Protein AF-A0A2N8TP96-F1 (afdb_monomer)

Radius of gyration: 16.45 Å; Cα contacts (8 Å, |Δi|>4): 51; chains: 1; bounding box: 44×43×34 Å

Secondary structure (DSSP, 8-state):
----------TTSS--TTTTTT------TTGGGGT--HHHHHHHHHHHTTTS-HHHHHIIIIIHHHHHHT---PPPPPPPP-PPP-

Sequence (86 aa):
MVDTHHHVWDLSVRGRDWIDGRLMFGSDWPVCRLTTTYAEVTAALRELTAGLGPAERHDVFTGTAVRTYDLSVTPRPAPPQETPCA

Mean predicted aligned error: 9.74 Å

Solvent-accessible surface area (backbone atoms only — not comparable to full-atom values): 5768 Å² total; per-residue (Å²): 128,81,69,97,66,90,73,88,66,72,72,86,78,60,93,54,84,87,51,64,73,70,47,58,75,73,77,42,75,74,66,39,62,80,82,44,54,73,66,56,54,52,49,53,51,50,60,72,45,60,88,50,54,74,67,58,43,43,18,29,75,42,50,22,52,30,68,74,68,71,52,87,81,76,78,79,76,78,78,84,79,82,74,81,84,130

Foldseek 3Di:
DDDPDPPVDQPPPDDCPPCQLVAADDQNPPVVVVPDDSVVSVVVVCVSCVPPDPVSVCSHYPVSCCVVVVDDDDDDDDDDDPDDDD

Structure (mmCIF, N/CA/C/O backbone):
data_AF-A0A2N8TP96-F1
#
_entry.id   AF-A0A2N8TP96-F1
#
loop_
_atom_site.group_PDB
_atom_site.id
_atom_site.type_symbol
_atom_site.label_atom_id
_atom_site.label_alt_id
_atom_site.label_comp_id
_atom_site.label_asym_id
_atom_site.label_entity_id
_atom_site.label_seq_id
_atom_site.pdbx_PDB_ins_code
_atom_site.Cartn_x
_atom_site.Cartn_y
_atom_site.Cartn_z
_atom_site.occupancy
_atom_site.B_iso_or_equiv
_atom_site.auth_seq_id
_atom_site.auth_comp_id
_atom_site.auth_asym_id
_atom_site.auth_atom_id
_atom_site.pdbx_PDB_model_num
ATOM 1 N N . MET A 1 1 ? 4.752 -12.187 -0.136 1.00 37.69 1 MET A N 1
ATOM 2 C CA . MET A 1 1 ? 3.858 -13.054 -0.921 1.00 37.69 1 MET A CA 1
ATOM 3 C C . MET A 1 1 ? 3.369 -12.209 -2.078 1.00 37.69 1 MET A C 1
ATOM 5 O O . MET A 1 1 ? 2.881 -11.115 -1.829 1.00 37.69 1 MET A O 1
ATOM 9 N N . VAL A 1 2 ? 3.683 -12.641 -3.297 1.00 34.31 2 VAL A N 1
ATOM 10 C CA . VAL A 1 2 ? 3.255 -12.014 -4.553 1.00 34.31 2 VAL A CA 1
ATOM 11 C C . VAL A 1 2 ? 1.741 -12.072 -4.604 1.00 34.31 2 VAL A C 1
ATOM 13 O O . VAL A 1 2 ? 1.184 -13.139 -4.351 1.00 34.31 2 VAL A O 1
ATOM 16 N N . ASP A 1 3 ? 1.102 -10.960 -4.943 1.00 42.69 3 ASP A N 1
ATOM 17 C CA . ASP A 1 3 ? -0.203 -11.062 -5.568 1.00 42.69 3 ASP A CA 1
ATOM 18 C C . ASP A 1 3 ? -0.373 -10.002 -6.651 1.00 42.69 3 ASP A C 1
ATOM 20 O O . ASP A 1 3 ? -0.644 -8.828 -6.402 1.00 42.69 3 ASP A O 1
ATOM 24 N N . THR A 1 4 ? -0.197 -10.461 -7.886 1.00 40.09 4 THR A N 1
ATOM 25 C CA . THR A 1 4 ? -0.721 -9.820 -9.082 1.00 40.09 4 THR A CA 1
ATOM 26 C C . THR A 1 4 ? -2.233 -10.084 -9.140 1.00 40.09 4 THR A C 1
ATOM 28 O O . THR A 1 4 ? -2.699 -10.851 -9.975 1.00 40.09 4 THR A O 1
ATOM 31 N N . HIS A 1 5 ? -3.025 -9.445 -8.279 1.00 45.97 5 HIS A N 1
ATOM 32 C CA . HIS A 1 5 ? -4.459 -9.275 -8.532 1.00 45.97 5 HIS A CA 1
ATOM 33 C C . HIS A 1 5 ? -4.832 -7.805 -8.368 1.00 45.97 5 HIS A C 1
ATOM 35 O O . HIS A 1 5 ? -5.142 -7.316 -7.283 1.00 45.97 5 HIS A O 1
ATOM 41 N N . HIS A 1 6 ? -4.850 -7.087 -9.495 1.00 39.69 6 HIS A N 1
ATOM 42 C CA . HIS A 1 6 ? -5.617 -5.852 -9.609 1.00 39.69 6 HIS A CA 1
ATOM 43 C C . HIS A 1 6 ? -7.104 -6.203 -9.504 1.00 39.69 6 HIS A C 1
ATOM 45 O O . HIS A 1 6 ? -7.796 -6.363 -10.507 1.00 39.69 6 HIS A O 1
ATOM 51 N N . HIS A 1 7 ? -7.625 -6.289 -8.286 1.00 44.88 7 HIS A N 1
ATOM 52 C CA . HIS A 1 7 ? -9.016 -5.937 -8.091 1.00 44.88 7 HIS A CA 1
ATOM 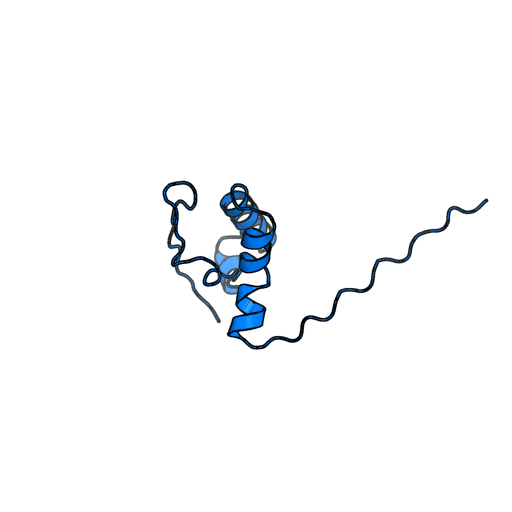53 C C . HIS A 1 7 ? -9.071 -4.418 -7.944 1.00 44.88 7 HIS A C 1
ATOM 55 O O . HIS A 1 7 ? -8.847 -3.882 -6.860 1.00 44.88 7 HIS A O 1
ATOM 61 N N . VAL A 1 8 ? -9.336 -3.721 -9.053 1.00 45.47 8 VAL A N 1
ATOM 62 C CA . VAL A 1 8 ? -9.724 -2.304 -9.034 1.00 45.47 8 VAL A CA 1
ATOM 63 C C . VAL A 1 8 ? -11.100 -2.236 -8.376 1.00 45.47 8 VAL A C 1
ATOM 65 O O . VAL A 1 8 ? -12.141 -2.214 -9.027 1.00 45.47 8 VAL A O 1
ATOM 68 N N . TRP A 1 9 ? -11.112 -2.305 -7.050 1.00 55.12 9 TRP A N 1
ATOM 69 C CA . TRP A 1 9 ? -12.269 -1.949 -6.258 1.00 55.12 9 TRP A CA 1
ATOM 70 C C . TRP A 1 9 ? -12.221 -0.443 -6.078 1.00 55.12 9 TRP A C 1
ATOM 72 O O . TRP A 1 9 ? -11.308 0.080 -5.444 1.00 55.12 9 TRP A O 1
ATOM 82 N N . ASP A 1 10 ? -13.215 0.258 -6.611 1.00 55.56 10 ASP A N 1
ATOM 83 C CA . ASP A 1 10 ? -13.432 1.651 -6.249 1.00 55.56 10 ASP A CA 1
ATOM 84 C C . ASP A 1 10 ? -13.828 1.703 -4.767 1.00 55.56 10 ASP A C 1
ATOM 86 O O . ASP A 1 10 ? -14.975 1.409 -4.402 1.00 55.56 10 ASP A O 1
ATOM 90 N N . LEU A 1 11 ? -12.857 1.999 -3.900 1.00 59.50 11 LEU A N 1
ATOM 91 C CA . LEU A 1 11 ? -13.023 2.064 -2.447 1.00 59.50 11 LEU A CA 1
ATOM 92 C C . LEU A 1 11 ? -13.956 3.206 -2.015 1.00 59.50 11 LEU A C 1
ATOM 94 O O . LEU A 1 11 ? -14.459 3.170 -0.897 1.00 59.50 11 LEU A O 1
ATOM 98 N N . SER A 1 12 ? -14.266 4.158 -2.901 1.00 56.31 12 SER A N 1
ATOM 99 C CA . SER A 1 12 ? -15.168 5.276 -2.607 1.00 56.31 12 SER A CA 1
ATOM 100 C C . SER A 1 12 ? -16.658 4.929 -2.755 1.00 56.31 12 SER A C 1
ATOM 102 O O . SER A 1 12 ? -17.516 5.650 -2.254 1.00 56.31 12 SER A O 1
ATOM 104 N N . VAL A 1 13 ? -16.999 3.804 -3.402 1.00 56.50 13 VAL A N 1
ATOM 105 C CA . VAL A 1 13 ? -18.370 3.574 -3.908 1.00 56.50 13 VAL A CA 1
ATOM 106 C C . VAL A 1 13 ? -19.350 2.898 -2.919 1.00 56.50 13 VAL A C 1
ATOM 108 O O . VAL A 1 13 ? -20.546 2.911 -3.188 1.00 56.50 13 VAL A O 1
ATOM 111 N N . ARG A 1 14 ? -18.927 2.314 -1.774 1.00 53.56 14 ARG A N 1
ATOM 112 C CA . ARG A 1 14 ? -19.796 1.602 -0.780 1.00 53.56 14 ARG A CA 1
ATOM 113 C C . ARG A 1 14 ? -19.107 1.407 0.582 1.00 53.56 14 ARG A C 1
ATOM 115 O O . ARG A 1 14 ? -17.929 1.081 0.582 1.00 53.56 14 ARG A O 1
ATOM 122 N N . GLY A 1 15 ? -19.842 1.480 1.697 1.00 56.88 15 GLY A N 1
ATOM 123 C CA . GLY A 1 15 ? -19.353 1.068 3.028 1.00 56.88 15 GLY A CA 1
ATOM 124 C C . GLY A 1 15 ? -19.028 -0.431 3.068 1.00 56.88 15 GLY A C 1
ATOM 125 O O . GLY A 1 15 ? -19.800 -1.236 2.539 1.00 56.88 15 GLY A O 1
ATOM 126 N N . ARG A 1 16 ? -17.837 -0.793 3.562 1.00 64.25 16 ARG A N 1
ATOM 127 C CA . ARG A 1 16 ? -17.256 -2.149 3.473 1.00 64.25 16 ARG A CA 1
ATOM 128 C C . ARG A 1 16 ? -16.683 -2.596 4.807 1.00 64.25 16 ARG A C 1
ATOM 130 O O . ARG A 1 16 ? -15.549 -3.044 4.896 1.00 64.25 16 ARG A O 1
ATOM 137 N N . ASP A 1 17 ? -17.540 -2.608 5.807 1.00 66.44 17 ASP A N 1
ATOM 138 C CA . ASP A 1 17 ? -17.245 -3.038 7.173 1.00 66.44 17 ASP A CA 1
ATOM 139 C C . ASP A 1 17 ? -16.639 -4.464 7.221 1.00 66.44 17 ASP A C 1
ATOM 141 O O . ASP A 1 17 ? -15.940 -4.836 8.158 1.00 66.44 17 ASP A O 1
ATOM 145 N N . TRP A 1 18 ? -16.873 -5.285 6.184 1.00 68.62 18 TRP A N 1
ATOM 146 C CA . TRP A 1 18 ? -16.313 -6.634 6.059 1.00 68.62 18 TRP A CA 1
ATOM 147 C C . TRP A 1 18 ? -14.860 -6.690 5.549 1.00 68.62 18 TRP A C 1
ATOM 149 O O . TRP A 1 18 ? -14.200 -7.707 5.779 1.00 68.62 18 TRP A O 1
ATOM 159 N N . ILE A 1 19 ? -14.367 -5.659 4.847 1.00 71.88 19 ILE A N 1
ATOM 160 C CA . ILE A 1 19 ? -12.993 -5.598 4.306 1.00 71.88 19 ILE A CA 1
ATOM 161 C C . ILE A 1 19 ? -12.036 -4.824 5.219 1.00 71.88 19 ILE A C 1
ATOM 163 O O . ILE A 1 19 ? -10.815 -4.936 5.068 1.00 71.88 19 ILE A O 1
ATOM 167 N N . ASP A 1 20 ? -12.577 -4.078 6.180 1.00 78.38 20 ASP A N 1
ATOM 168 C CA . ASP A 1 20 ? -11.794 -3.330 7.154 1.00 78.38 20 ASP A CA 1
ATOM 169 C C . ASP A 1 20 ? -10.835 -4.257 7.906 1.00 78.38 20 ASP A C 1
ATOM 171 O O . ASP A 1 20 ? -11.181 -5.357 8.347 1.00 78.38 20 ASP A O 1
ATOM 175 N N . GLY A 1 21 ? -9.573 -3.836 7.984 1.00 82.50 21 GLY A N 1
ATOM 176 C CA . GLY A 1 21 ? -8.503 -4.628 8.585 1.00 82.50 21 GLY A CA 1
ATOM 177 C C . GLY A 1 21 ? -8.121 -5.901 7.818 1.00 82.50 21 GLY A C 1
ATOM 178 O O . GLY A 1 21 ? -7.411 -6.732 8.385 1.00 82.50 21 GLY A O 1
ATOM 179 N N . ARG A 1 22 ? -8.570 -6.075 6.563 1.00 84.62 22 ARG A N 1
ATOM 180 C CA . ARG A 1 22 ? -8.204 -7.202 5.677 1.00 84.62 22 ARG A CA 1
ATOM 181 C C . ARG A 1 22 ? -7.419 -6.789 4.428 1.00 84.62 22 ARG A C 1
ATOM 183 O O . ARG A 1 22 ? -6.929 -7.659 3.714 1.00 84.62 22 ARG A O 1
ATOM 190 N N . LEU A 1 23 ? -7.277 -5.489 4.166 1.00 87.31 23 LEU A N 1
ATOM 191 C CA . LEU A 1 23 ? -6.470 -4.954 3.065 1.00 87.31 23 LEU A CA 1
ATOM 192 C C . LEU A 1 23 ? -5.039 -4.647 3.534 1.00 87.31 23 LEU A C 1
ATOM 194 O O . LEU A 1 23 ? -4.854 -4.068 4.605 1.00 87.31 23 LEU A O 1
ATOM 198 N N . MET A 1 24 ? -4.035 -5.005 2.727 1.00 90.25 24 MET A N 1
ATOM 199 C CA . MET A 1 24 ? -2.622 -4.703 2.978 1.00 90.25 24 MET A CA 1
ATOM 200 C C . MET A 1 24 ? -1.866 -4.380 1.680 1.00 90.25 24 MET A C 1
ATOM 202 O O . MET A 1 24 ? -2.165 -4.946 0.630 1.00 90.25 24 MET A O 1
ATOM 206 N N . PHE A 1 25 ? -0.879 -3.485 1.744 1.00 90.56 25 PHE A N 1
ATOM 207 C CA . PHE A 1 25 ? -0.016 -3.142 0.610 1.00 90.56 25 PHE A CA 1
ATOM 208 C C . PHE A 1 25 ? 0.977 -4.262 0.263 1.00 90.56 25 PHE A 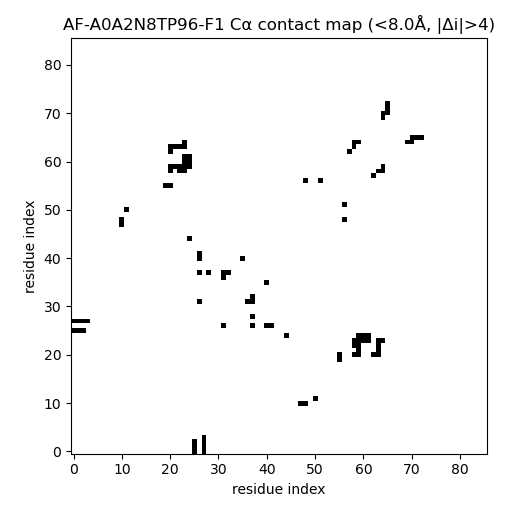C 1
ATOM 210 O O . PHE A 1 25 ? 1.705 -4.749 1.128 1.00 90.56 25 PHE A O 1
ATOM 217 N N . GLY A 1 26 ? 1.087 -4.584 -1.028 1.00 88.31 26 GLY A N 1
ATOM 218 C CA . GLY A 1 26 ? 2.167 -5.386 -1.601 1.00 88.31 26 GLY A CA 1
ATOM 219 C C . GLY A 1 26 ? 2.622 -4.792 -2.934 1.00 88.31 26 GLY A C 1
ATOM 220 O O . GLY A 1 26 ? 1.807 -4.573 -3.820 1.00 88.31 26 GLY A O 1
ATOM 221 N N . SER A 1 27 ? 3.921 -4.510 -3.078 1.00 84.69 27 SER A N 1
ATOM 222 C CA . SER A 1 27 ? 4.471 -3.856 -4.280 1.00 84.69 27 SER A CA 1
ATOM 223 C C . SER A 1 27 ? 4.767 -4.803 -5.443 1.00 84.69 27 SER A C 1
ATOM 225 O O . SER A 1 27 ? 5.100 -4.335 -6.527 1.00 84.69 27 SER A O 1
ATOM 227 N N . ASP A 1 28 ? 4.731 -6.113 -5.194 1.00 84.62 28 ASP A N 1
ATOM 228 C CA . ASP A 1 28 ? 5.159 -7.155 -6.132 1.00 84.62 28 ASP A CA 1
ATOM 229 C C . ASP A 1 28 ? 6.597 -6.972 -6.665 1.00 84.62 28 ASP A C 1
ATOM 231 O O . ASP A 1 28 ? 6.945 -7.348 -7.780 1.00 84.62 28 ASP A O 1
ATOM 235 N N . TRP A 1 29 ? 7.479 -6.342 -5.887 1.00 83.81 29 TRP A N 1
ATOM 236 C CA . TRP A 1 29 ? 8.873 -6.186 -6.291 1.00 83.81 29 TRP A CA 1
ATOM 237 C C . TRP A 1 29 ? 9.616 -7.539 -6.245 1.00 83.81 29 TRP A C 1
ATOM 239 O O . TRP A 1 29 ? 9.473 -8.268 -5.261 1.00 83.81 29 TRP A O 1
ATOM 249 N N . PRO A 1 30 ? 10.457 -7.877 -7.246 1.00 89.75 30 PRO A N 1
ATOM 250 C CA . PRO A 1 30 ? 10.882 -7.050 -8.381 1.00 89.75 30 PRO A CA 1
ATOM 251 C C . PRO A 1 30 ? 10.024 -7.187 -9.646 1.00 89.75 30 PRO A C 1
ATOM 253 O O . PRO A 1 30 ? 10.371 -6.556 -10.643 1.00 89.75 30 PRO A O 1
ATOM 256 N N . VAL A 1 31 ? 8.959 -7.992 -9.633 1.00 87.06 31 VAL A N 1
ATOM 257 C CA . VAL A 1 31 ? 8.101 -8.277 -10.799 1.00 87.06 31 VAL A CA 1
ATOM 258 C C . VAL A 1 31 ? 7.443 -7.006 -11.335 1.00 87.06 31 VAL A C 1
ATOM 260 O O . VAL A 1 31 ? 7.440 -6.791 -12.546 1.00 87.06 31 VAL A O 1
ATOM 263 N N . CYS A 1 32 ? 7.004 -6.098 -10.461 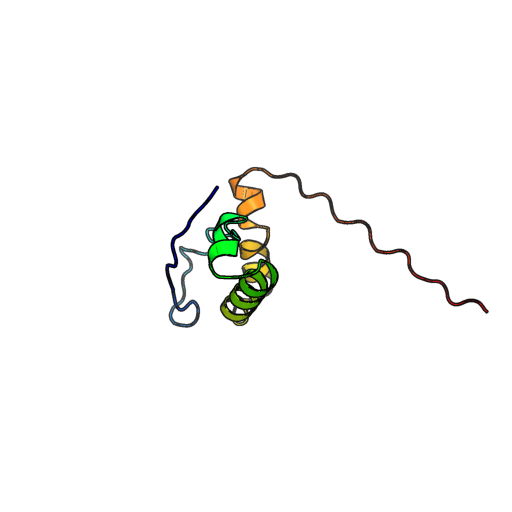1.00 81.44 32 CYS A N 1
ATOM 264 C CA . CYS A 1 32 ? 6.427 -4.813 -10.871 1.00 81.44 32 CYS A CA 1
ATOM 265 C C . CYS A 1 32 ? 7.342 -3.987 -11.797 1.00 81.44 32 CYS A C 1
ATOM 267 O O . CYS A 1 32 ? 6.844 -3.239 -12.637 1.00 81.44 32 CYS A O 1
ATOM 269 N N . ARG A 1 33 ? 8.672 -4.188 -11.742 1.00 87.44 33 ARG A N 1
ATOM 270 C CA . ARG A 1 33 ? 9.646 -3.497 -12.611 1.00 87.44 33 ARG A CA 1
ATOM 271 C C . ARG A 1 33 ? 9.483 -3.786 -14.100 1.00 87.44 33 ARG A C 1
ATOM 273 O O . ARG A 1 33 ? 10.104 -3.099 -14.903 1.00 87.44 33 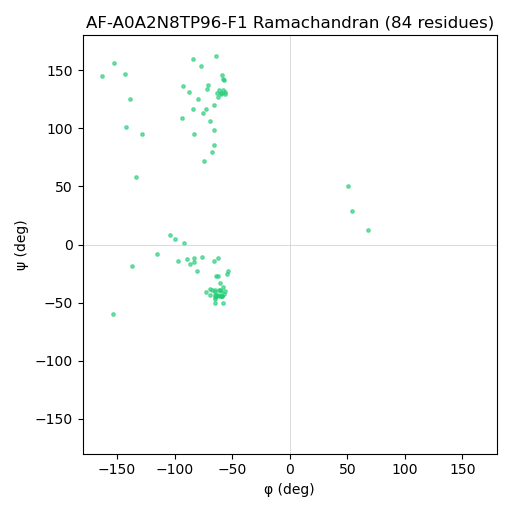ARG A O 1
ATOM 280 N N . LEU A 1 34 ? 8.681 -4.779 -14.475 1.00 88.81 34 LEU A N 1
ATOM 281 C CA . LEU A 1 34 ? 8.332 -5.025 -15.872 1.00 88.81 34 LEU A CA 1
ATOM 282 C C . LEU A 1 34 ? 7.523 -3.871 -16.484 1.00 88.81 34 LEU A C 1
ATOM 284 O O . LEU A 1 34 ? 7.589 -3.676 -17.694 1.00 88.81 34 LEU A O 1
ATOM 288 N N . THR A 1 35 ? 6.778 -3.107 -15.675 1.00 86.62 35 THR A N 1
ATOM 289 C CA . THR A 1 35 ? 5.882 -2.047 -16.172 1.00 86.62 35 THR A CA 1
ATOM 290 C C . THR A 1 35 ? 5.927 -0.750 -15.369 1.00 86.62 35 THR A C 1
ATOM 292 O O . THR A 1 35 ? 5.464 0.271 -15.865 1.00 86.62 35 THR A O 1
ATOM 295 N N . THR A 1 36 ? 6.435 -0.770 -14.136 1.00 87.06 36 THR A N 1
ATOM 296 C CA . THR A 1 36 ? 6.352 0.364 -13.208 1.00 87.06 36 THR A CA 1
ATOM 297 C C . THR A 1 36 ? 7.512 0.363 -12.216 1.00 87.06 36 THR A C 1
ATOM 299 O O . THR A 1 36 ? 8.108 -0.664 -11.893 1.00 87.06 36 THR A O 1
ATOM 302 N N . THR A 1 37 ? 7.837 1.524 -11.671 1.00 89.00 37 THR A N 1
ATOM 303 C CA . THR A 1 37 ? 8.767 1.660 -10.550 1.00 89.00 37 THR A CA 1
ATOM 304 C C . THR A 1 37 ? 8.057 1.440 -9.215 1.00 89.00 37 THR A C 1
ATOM 306 O O . THR A 1 37 ? 6.845 1.612 -9.086 1.00 89.00 37 THR A O 1
ATOM 309 N N . TYR A 1 38 ? 8.829 1.119 -8.174 1.00 84.56 38 TYR A N 1
ATOM 310 C CA . TYR A 1 38 ? 8.312 1.049 -6.802 1.00 84.56 38 TYR A CA 1
ATOM 311 C C . TYR A 1 38 ? 7.692 2.382 -6.342 1.00 84.56 38 TYR A C 1
ATOM 313 O O . TYR A 1 38 ? 6.695 2.395 -5.617 1.00 84.56 38 TYR A O 1
ATOM 321 N N . ALA A 1 39 ? 8.284 3.506 -6.763 1.00 89.75 39 ALA A N 1
ATOM 322 C CA . ALA A 1 39 ? 7.797 4.840 -6.434 1.00 89.75 39 ALA A CA 1
ATOM 323 C C . ALA A 1 39 ? 6.412 5.093 -7.043 1.00 89.75 39 ALA A C 1
ATOM 325 O O . ALA A 1 39 ? 5.519 5.553 -6.336 1.00 89.75 39 ALA A O 1
ATOM 326 N N . GLU A 1 40 ? 6.213 4.718 -8.307 1.00 89.56 40 GLU A N 1
ATOM 327 C CA . GLU A 1 40 ? 4.922 4.826 -8.996 1.00 89.56 40 GLU A CA 1
ATOM 328 C C . GLU A 1 40 ? 3.859 3.924 -8.359 1.00 89.56 40 GLU A C 1
ATOM 330 O O . GLU A 1 40 ? 2.759 4.392 -8.081 1.00 89.56 40 GLU A O 1
ATOM 335 N N . VAL A 1 41 ? 4.198 2.677 -8.005 1.00 88.25 41 VAL A N 1
ATOM 336 C CA . VAL A 1 41 ? 3.279 1.773 -7.283 1.00 88.25 41 VAL A CA 1
ATOM 337 C C . VAL A 1 41 ? 2.854 2.370 -5.940 1.00 88.25 41 VAL A C 1
ATOM 339 O O . VAL A 1 41 ? 1.679 2.355 -5.573 1.00 88.25 41 VAL A O 1
ATOM 342 N N . THR A 1 42 ? 3.810 2.930 -5.198 1.00 89.06 42 THR A N 1
ATOM 343 C CA . THR A 1 42 ? 3.534 3.555 -3.899 1.00 89.06 42 THR A CA 1
ATOM 344 C C . THR A 1 42 ? 2.687 4.820 -4.054 1.00 89.06 42 THR A C 1
ATOM 346 O O . THR A 1 42 ? 1.805 5.068 -3.232 1.00 89.06 42 THR A O 1
ATOM 349 N N . ALA A 1 43 ? 2.941 5.625 -5.089 1.00 89.81 43 ALA A N 1
ATOM 350 C CA . ALA A 1 43 ? 2.167 6.825 -5.386 1.00 89.81 43 ALA A CA 1
ATOM 351 C C . ALA A 1 43 ? 0.718 6.477 -5.754 1.00 89.81 43 ALA A C 1
ATOM 353 O O . ALA A 1 43 ? -0.201 7.028 -5.151 1.00 89.81 43 ALA A O 1
ATOM 354 N N . ALA A 1 44 ? 0.520 5.495 -6.637 1.00 89.12 44 ALA A N 1
ATOM 355 C CA . ALA A 1 44 ? -0.803 5.020 -7.032 1.00 89.12 44 ALA A CA 1
ATOM 356 C C . ALA A 1 44 ? -1.614 4.515 -5.828 1.00 89.12 44 ALA A C 1
ATOM 358 O O . ALA A 1 44 ? -2.775 4.885 -5.661 1.00 89.12 44 ALA A O 1
ATOM 359 N N . LEU A 1 45 ? -1.009 3.736 -4.922 1.00 88.81 45 LEU A N 1
ATOM 360 C CA . LEU A 1 45 ? -1.724 3.286 -3.724 1.00 88.81 45 LEU A CA 1
ATOM 361 C C . LEU A 1 45 ? -2.094 4.451 -2.790 1.00 88.81 45 LEU A C 1
ATOM 363 O O . LEU A 1 45 ? -3.177 4.449 -2.203 1.00 88.81 45 LEU A O 1
ATOM 367 N N . ARG A 1 46 ? -1.216 5.447 -2.627 1.00 89.69 46 ARG A N 1
ATOM 368 C CA . ARG A 1 46 ? -1.517 6.640 -1.814 1.00 89.69 46 ARG A CA 1
A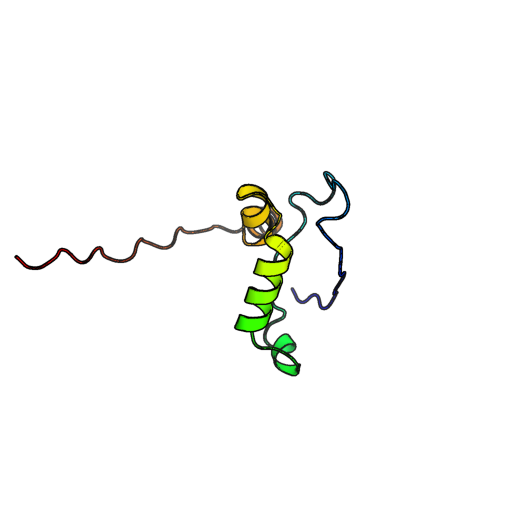TOM 369 C C . ARG A 1 46 ? -2.697 7.422 -2.375 1.00 89.69 46 ARG A C 1
ATOM 371 O O . ARG A 1 46 ? -3.516 7.894 -1.595 1.00 89.69 46 ARG A O 1
ATOM 378 N N . GLU A 1 47 ? -2.787 7.530 -3.694 1.00 89.81 47 GLU A N 1
ATOM 379 C CA . GLU A 1 47 ? -3.914 8.165 -4.373 1.00 89.81 47 GLU A CA 1
ATOM 380 C C . GLU A 1 47 ? -5.212 7.378 -4.150 1.00 89.81 47 GLU A C 1
ATOM 382 O O . GLU A 1 47 ? -6.193 7.932 -3.657 1.00 89.81 47 GLU A O 1
ATOM 387 N N . LEU A 1 48 ? -5.194 6.063 -4.386 1.00 86.88 48 LEU A N 1
ATOM 388 C CA . LEU A 1 48 ? -6.363 5.190 -4.205 1.00 86.88 48 LEU A CA 1
ATOM 389 C C . LEU A 1 48 ? -6.867 5.132 -2.755 1.00 86.88 48 LEU A C 1
ATOM 391 O O . LEU A 1 48 ? -8.047 4.885 -2.512 1.00 86.88 48 LEU A O 1
ATOM 395 N N . THR A 1 49 ? -5.985 5.364 -1.781 1.00 88.25 49 THR A N 1
ATOM 396 C CA . THR A 1 49 ? -6.317 5.362 -0.347 1.00 88.25 49 THR A CA 1
ATOM 397 C C . THR A 1 49 ? -6.514 6.763 0.232 1.00 88.25 49 THR A C 1
ATOM 399 O O . THR A 1 49 ? -6.732 6.901 1.438 1.00 88.25 49 THR A O 1
ATOM 402 N N . ALA A 1 50 ? -6.479 7.818 -0.590 1.00 88.69 50 ALA A N 1
ATOM 403 C CA . ALA A 1 50 ? -6.582 9.199 -0.120 1.00 88.69 50 ALA A CA 1
ATOM 404 C C . ALA A 1 50 ? -7.906 9.483 0.613 1.00 88.69 50 ALA A C 1
ATOM 406 O O . ALA A 1 50 ? -7.912 10.240 1.583 1.00 88.69 50 ALA A O 1
ATOM 407 N N . GLY A 1 51 ? -8.998 8.827 0.201 1.00 86.50 51 GLY A N 1
ATOM 408 C CA . GLY A 1 51 ? -10.326 8.968 0.809 1.00 86.50 51 GLY A CA 1
ATOM 409 C C . GLY A 1 51 ? -10.525 8.243 2.146 1.00 86.50 51 GLY A C 1
ATOM 410 O O . GLY A 1 51 ? -11.523 8.492 2.813 1.00 86.50 51 GLY A O 1
ATOM 411 N N . LEU A 1 52 ? -9.596 7.372 2.552 1.00 86.88 52 LEU A N 1
ATOM 412 C CA . LEU A 1 52 ? -9.689 6.632 3.814 1.00 86.88 52 LEU A CA 1
ATOM 413 C C . LEU A 1 52 ? -9.320 7.512 5.017 1.00 86.88 52 LEU A C 1
ATOM 415 O O . LEU A 1 52 ? -8.521 8.446 4.915 1.00 86.88 52 LEU A O 1
ATOM 419 N N . GLY A 1 53 ? -9.842 7.194 6.195 1.00 89.12 53 GLY A N 1
ATOM 420 C CA . GLY A 1 53 ? -9.418 7.783 7.458 1.00 89.12 53 GLY A CA 1
ATOM 421 C C . GLY A 1 53 ? -7.957 7.445 7.805 1.00 89.12 53 GLY A C 1
ATOM 422 O O . GLY A 1 53 ? -7.374 6.498 7.271 1.00 89.12 53 GLY A O 1
ATOM 423 N N . PRO A 1 54 ? -7.315 8.191 8.727 1.00 90.38 54 PRO A N 1
ATOM 424 C CA . PRO A 1 54 ? -5.925 7.935 9.116 1.00 90.38 54 PRO A CA 1
ATOM 425 C C . PRO A 1 54 ? -5.668 6.511 9.632 1.00 90.38 54 PRO A C 1
ATOM 427 O O . PRO A 1 54 ? -4.642 5.926 9.291 1.00 90.38 54 PRO A O 1
ATOM 430 N N . ALA A 1 55 ? -6.595 5.957 10.420 1.00 89.94 55 ALA A N 1
ATOM 431 C CA . ALA A 1 55 ? -6.484 4.605 10.968 1.00 89.94 55 ALA A CA 1
ATOM 432 C C . ALA A 1 55 ? -6.621 3.529 9.879 1.00 89.94 55 ALA A C 1
ATOM 434 O O . ALA A 1 55 ? -5.809 2.614 9.812 1.00 89.94 55 ALA A O 1
ATOM 435 N N . GLU A 1 56 ? -7.582 3.690 8.969 1.00 88.88 56 GLU A N 1
ATOM 436 C CA . GLU A 1 56 ? -7.797 2.777 7.841 1.00 88.88 56 GLU A CA 1
ATOM 437 C C . GLU A 1 56 ? -6.590 2.773 6.896 1.00 88.88 56 GLU A C 1
ATOM 439 O O . GLU A 1 56 ? -6.087 1.713 6.527 1.00 88.88 56 GLU A O 1
ATOM 444 N N . ARG A 1 57 ? -6.039 3.954 6.570 1.00 90.44 57 ARG A N 1
ATOM 445 C CA . ARG A 1 57 ? -4.780 4.042 5.812 1.00 90.44 57 ARG A CA 1
ATOM 446 C C . ARG A 1 57 ? -3.638 3.343 6.540 1.00 90.44 57 ARG A C 1
ATOM 448 O O . ARG A 1 57 ? -2.866 2.627 5.908 1.00 90.44 57 ARG A O 1
ATOM 455 N N . HIS A 1 58 ? -3.505 3.542 7.851 1.00 91.75 58 HIS A N 1
ATOM 456 C CA . HIS A 1 58 ? -2.466 2.869 8.629 1.00 91.75 58 HIS A CA 1
ATOM 457 C C . HIS A 1 58 ? -2.604 1.343 8.564 1.00 91.75 58 HIS A C 1
ATOM 459 O O . HIS A 1 58 ? -1.604 0.643 8.401 1.00 91.75 58 HIS A O 1
ATOM 465 N N . ASP A 1 59 ? -3.828 0.827 8.622 1.00 91.06 59 ASP A N 1
ATOM 466 C CA . ASP A 1 59 ? -4.095 -0.600 8.484 1.00 91.06 59 ASP A CA 1
ATOM 467 C C . ASP A 1 59 ? -3.684 -1.133 7.107 1.00 91.06 59 ASP A C 1
ATOM 469 O O . ASP A 1 59 ? -2.988 -2.149 7.044 1.00 91.06 59 ASP A O 1
ATOM 473 N N . VAL A 1 60 ? -3.986 -0.408 6.024 1.00 90.62 60 VAL A N 1
ATOM 474 C CA . VAL A 1 60 ? -3.558 -0.778 4.662 1.00 90.62 60 VAL A CA 1
ATOM 475 C C . VAL A 1 60 ? -2.036 -0.833 4.531 1.00 90.62 60 VAL A C 1
ATOM 477 O O . VAL A 1 60 ? -1.492 -1.765 3.939 1.00 90.62 60 VAL A O 1
ATOM 480 N N . PHE A 1 61 ? -1.319 0.152 5.067 1.00 91.12 61 PHE A N 1
ATOM 481 C CA . PHE A 1 61 ? 0.135 0.232 4.890 1.00 91.12 61 PHE A CA 1
ATOM 482 C C . PHE A 1 61 ? 0.936 -0.564 5.925 1.00 91.12 61 PHE A C 1
ATOM 484 O O . PHE A 1 61 ? 2.135 -0.773 5.732 1.00 91.12 61 PHE A O 1
ATOM 491 N N . THR A 1 62 ? 0.344 -0.959 7.053 1.00 91.94 62 THR A N 1
ATOM 492 C CA . THR A 1 62 ? 1.091 -1.553 8.173 1.00 91.94 62 THR A CA 1
ATOM 493 C C . THR A 1 62 ? 0.222 -2.471 9.027 1.00 91.94 62 THR A C 1
ATOM 495 O O . THR A 1 62 ? 0.531 -3.657 9.144 1.00 91.94 62 THR A O 1
ATOM 498 N N . GLY A 1 63 ? -0.853 -1.946 9.622 1.00 92.19 63 GLY A N 1
ATOM 499 C CA . GLY A 1 63 ? -1.589 -2.616 10.700 1.00 92.19 63 GLY A CA 1
ATOM 500 C C . GLY A 1 63 ? -2.118 -4.006 10.335 1.00 92.19 63 GLY A C 1
ATOM 501 O O . GLY A 1 63 ? -1.958 -4.947 11.115 1.00 92.19 63 GLY A O 1
ATOM 502 N N . THR A 1 64 ? -2.665 -4.180 9.131 1.00 93.44 64 THR A N 1
ATOM 503 C CA . THR A 1 64 ? -3.170 -5.480 8.668 1.00 93.44 64 THR A CA 1
ATOM 504 C C . THR A 1 64 ? -2.048 -6.509 8.529 1.00 93.44 64 THR A C 1
ATOM 506 O O . THR A 1 64 ? -2.196 -7.643 8.988 1.00 93.44 64 THR A O 1
ATOM 509 N N . ALA A 1 65 ? -0.912 -6.130 7.935 1.00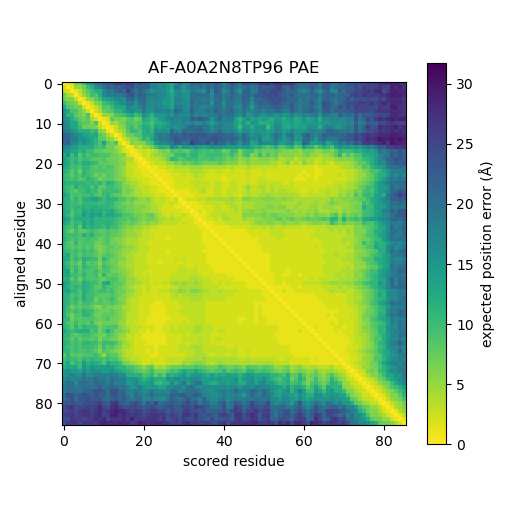 92.62 65 ALA A N 1
ATOM 510 C CA . ALA A 1 65 ? 0.226 -7.032 7.754 1.00 92.62 65 ALA A CA 1
ATOM 511 C C . ALA A 1 65 ? 0.828 -7.445 9.104 1.00 92.62 65 ALA A C 1
ATOM 513 O O . ALA A 1 65 ? 1.126 -8.617 9.311 1.00 92.62 65 ALA A O 1
ATOM 514 N N . VAL A 1 66 ? 0.935 -6.500 10.041 1.00 94.31 66 VAL A N 1
ATOM 515 C CA . VAL A 1 66 ? 1.423 -6.749 11.403 1.00 94.31 66 VAL A CA 1
ATOM 516 C C . VAL A 1 66 ? 0.581 -7.791 12.120 1.00 94.31 66 VAL A C 1
ATOM 518 O O . VAL A 1 66 ? 1.132 -8.757 12.632 1.00 94.31 66 VAL A O 1
ATOM 521 N N . ARG A 1 67 ? -0.746 -7.631 12.122 1.00 93.75 67 ARG A N 1
ATOM 522 C CA . ARG A 1 67 ? -1.651 -8.576 12.792 1.00 93.75 67 ARG A CA 1
ATOM 523 C C . ARG A 1 67 ? -1.707 -9.932 12.090 1.00 93.75 67 ARG A C 1
ATOM 525 O O . ARG A 1 67 ? -1.784 -10.953 12.758 1.00 93.75 67 ARG A O 1
ATOM 532 N N . THR A 1 68 ? -1.685 -9.942 10.755 1.00 93.69 68 THR A N 1
ATOM 533 C CA . THR A 1 68 ? -1.821 -11.175 9.957 1.00 93.69 68 THR A CA 1
ATOM 534 C C . THR A 1 68 ? -0.569 -12.042 10.027 1.00 93.69 68 THR A C 1
ATOM 536 O O . THR A 1 68 ? -0.673 -13.262 10.109 1.00 93.69 68 THR A O 1
ATOM 539 N N . TYR A 1 69 ? 0.610 -11.420 9.985 1.00 92.00 69 TYR A N 1
ATOM 540 C CA . TYR A 1 69 ? 1.895 -12.119 9.963 1.00 92.00 69 TYR A CA 1
ATOM 541 C C . TYR A 1 69 ? 2.631 -12.089 11.309 1.00 92.00 69 TYR A C 1
ATOM 543 O O . TYR A 1 69 ? 3.790 -12.489 11.357 1.00 92.00 69 TYR A O 1
ATOM 551 N N . ASP A 1 70 ? 1.980 -11.609 12.373 1.00 94.75 70 ASP A N 1
ATOM 552 C CA . ASP A 1 70 ? 2.537 -11.490 13.729 1.00 94.75 70 ASP A CA 1
ATOM 553 C C . ASP A 1 70 ? 3.907 -10.779 13.764 1.00 94.75 70 ASP A C 1
ATOM 555 O O . ASP A 1 70 ? 4.909 -11.273 14.283 1.00 94.75 70 ASP A O 1
ATOM 559 N N . LEU A 1 71 ? 3.980 -9.605 13.126 1.00 93.56 71 LEU A N 1
ATOM 560 C CA . LEU A 1 71 ? 5.240 -8.877 12.956 1.00 93.56 71 LEU A CA 1
ATOM 561 C C . LEU A 1 71 ? 5.527 -7.957 14.144 1.00 93.56 71 LEU A C 1
ATOM 563 O O . LEU A 1 71 ? 4.721 -7.102 14.504 1.00 93.56 71 LEU A O 1
ATOM 567 N N . SER A 1 72 ? 6.746 -8.027 14.674 1.00 92.31 72 SER A N 1
ATOM 568 C CA . SER A 1 72 ? 7.255 -7.003 15.590 1.00 92.31 72 SER A CA 1
ATOM 569 C C . SER A 1 72 ? 7.644 -5.741 14.815 1.00 92.31 72 SER A C 1
ATOM 571 O O . SER A 1 72 ? 8.6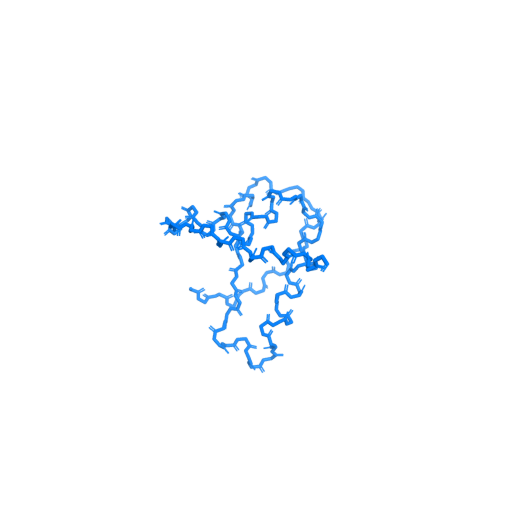07 -5.754 14.046 1.00 92.31 72 SER A O 1
ATOM 573 N N . VAL A 1 73 ? 6.918 -4.637 15.017 1.00 82.88 73 VAL A N 1
ATOM 574 C CA . VAL A 1 73 ? 7.284 -3.331 14.444 1.00 82.88 73 VAL A CA 1
ATOM 575 C C . VAL A 1 73 ? 8.113 -2.544 15.443 1.00 82.88 73 VAL A C 1
ATOM 577 O O . VAL A 1 73 ? 7.596 -2.023 16.430 1.00 82.88 73 VAL A O 1
ATOM 580 N N . THR A 1 74 ? 9.401 -2.404 15.154 1.00 83.94 74 THR A N 1
ATOM 581 C CA . THR A 1 74 ? 10.264 -1.471 15.880 1.00 83.94 74 THR A CA 1
ATOM 582 C C . THR A 1 74 ? 10.038 -0.056 15.339 1.00 83.94 74 THR A C 1
ATOM 584 O O . THR A 1 74 ? 10.197 0.157 14.132 1.00 83.94 74 THR A O 1
ATOM 587 N N . PRO A 1 75 ? 9.696 0.936 16.182 1.00 75.81 75 PRO A N 1
ATOM 588 C CA . PRO A 1 75 ? 9.623 2.322 15.747 1.00 75.81 75 PRO A CA 1
ATOM 589 C C . PRO A 1 75 ? 10.970 2.765 15.180 1.00 75.81 75 PRO A C 1
ATOM 591 O O . PRO A 1 75 ? 12.014 2.554 15.800 1.00 75.81 75 PRO A O 1
ATOM 594 N N . ARG A 1 76 ? 10.958 3.412 14.010 1.00 77.19 76 ARG A N 1
ATOM 595 C CA . ARG A 1 76 ? 12.169 4.062 13.508 1.00 77.19 76 ARG A CA 1
ATOM 596 C C . ARG A 1 76 ? 12.565 5.164 14.502 1.00 77.19 76 ARG A C 1
ATOM 598 O O . ARG A 1 76 ? 11.714 6.010 14.789 1.00 77.19 76 ARG A O 1
ATOM 605 N N . PRO A 1 77 ? 13.813 5.190 15.003 1.00 75.62 77 PRO A N 1
ATOM 606 C CA . PRO A 1 77 ? 14.268 6.276 15.860 1.00 75.62 77 PRO A CA 1
ATOM 607 C C . PRO A 1 77 ? 14.117 7.616 15.134 1.00 75.62 77 PRO A C 1
ATOM 609 O O . PRO A 1 77 ? 14.316 7.701 13.918 1.00 75.62 77 PRO A O 1
ATOM 612 N N . ALA A 1 78 ? 13.715 8.651 15.873 1.00 72.25 78 ALA A N 1
ATOM 613 C CA . ALA A 1 78 ? 13.567 9.9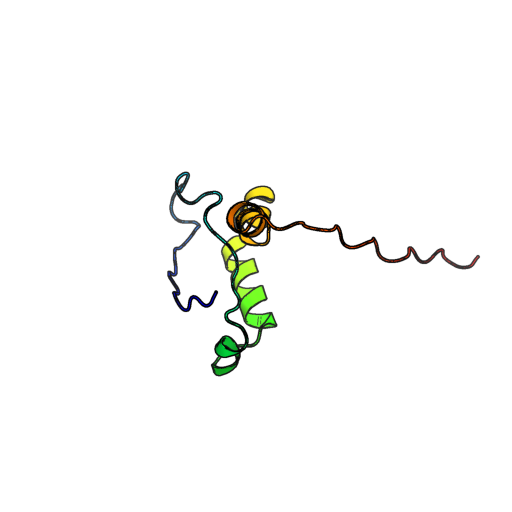86 15.314 1.00 72.25 78 ALA A CA 1
ATOM 614 C C . ALA A 1 78 ? 14.903 10.453 14.705 1.00 72.25 78 ALA A C 1
ATOM 616 O O . ALA A 1 78 ? 15.962 10.142 15.260 1.00 72.25 78 ALA A O 1
ATOM 617 N N . PRO A 1 79 ? 14.881 11.178 13.572 1.00 77.44 79 PRO A N 1
ATOM 618 C CA . PRO A 1 79 ? 16.096 11.789 13.055 1.00 77.44 79 PRO A CA 1
ATOM 619 C C . PRO A 1 79 ? 16.685 12.739 14.112 1.00 77.44 79 PRO A C 1
ATOM 621 O O . PRO A 1 79 ? 15.918 13.357 14.861 1.00 77.44 79 PRO A O 1
ATOM 624 N N . PRO A 1 80 ? 18.021 12.862 14.195 1.00 77.75 80 PRO A N 1
ATOM 625 C CA . PRO A 1 80 ? 18.648 13.805 15.112 1.00 77.75 80 PRO A CA 1
ATOM 626 C C . PRO A 1 80 ? 18.126 15.219 14.829 1.00 77.75 80 PRO A C 1
ATOM 628 O O . PRO A 1 80 ? 18.083 15.662 13.683 1.00 77.75 80 PRO A O 1
ATOM 631 N N . GLN A 1 81 ? 17.673 15.902 15.880 1.00 70.12 81 GLN A N 1
ATOM 632 C CA . GLN A 1 81 ? 17.270 17.303 15.807 1.00 70.12 81 GLN A CA 1
ATOM 633 C C . GLN A 1 81 ? 18.558 18.126 15.666 1.00 70.12 81 GLN A C 1
ATOM 635 O O . GLN A 1 81 ? 19.400 18.090 16.563 1.00 70.12 81 GLN A O 1
ATOM 640 N N . GLU A 1 82 ? 18.744 18.828 14.549 1.00 67.00 82 GLU A N 1
ATOM 641 C CA . GLU A 1 82 ? 19.851 19.775 14.410 1.00 67.00 82 GLU A CA 1
ATOM 642 C C . GLU A 1 82 ? 19.589 20.963 15.342 1.00 67.00 82 GLU A C 1
ATOM 644 O O . GLU A 1 82 ? 18.700 21.779 15.101 1.00 67.00 82 GLU A O 1
ATOM 649 N N . THR A 1 83 ? 20.328 21.037 16.447 1.00 71.62 83 THR A N 1
ATOM 650 C CA . THR A 1 83 ? 20.368 22.231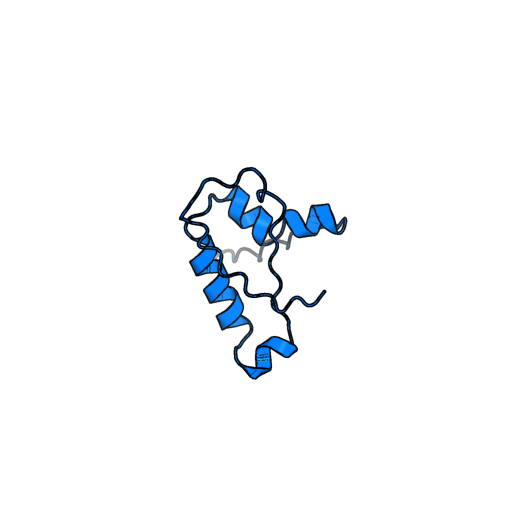 17.293 1.00 71.62 83 THR A CA 1
ATOM 651 C C . THR A 1 83 ? 21.025 23.348 16.476 1.00 71.62 83 THR A C 1
ATOM 653 O O . THR A 1 83 ? 22.176 23.169 16.070 1.00 71.62 83 THR A O 1
ATOM 656 N N . PRO A 1 84 ? 20.358 24.486 16.204 1.00 64.94 84 PRO A N 1
ATOM 657 C CA . PRO A 1 84 ? 20.998 25.585 15.490 1.00 64.94 84 PRO A CA 1
ATOM 658 C C . PRO A 1 84 ? 22.227 26.066 16.276 1.00 64.94 84 PRO A C 1
ATOM 660 O O . PRO A 1 84 ? 22.123 26.313 17.479 1.00 64.94 84 PRO A O 1
ATOM 663 N N . CYS A 1 85 ? 23.387 26.179 15.618 1.00 63.22 85 CYS A N 1
ATOM 664 C CA . CYS A 1 85 ? 24.555 26.841 16.206 1.00 63.22 85 CYS A CA 1
ATOM 665 C C . CYS A 1 85 ? 24.198 28.299 16.536 1.00 63.22 85 CYS A C 1
ATOM 667 O O . CYS A 1 85 ? 23.631 28.994 15.692 1.00 63.22 85 CYS A O 1
ATOM 669 N N . ALA A 1 86 ? 24.515 28.714 17.766 1.00 66.12 86 ALA A N 1
ATOM 670 C CA . ALA A 1 86 ? 24.397 30.092 18.242 1.00 66.12 86 ALA A CA 1
ATOM 671 C C . ALA A 1 86 ? 25.432 31.021 17.592 1.00 66.12 86 ALA A C 1
ATOM 673 O O . ALA A 1 86 ? 26.533 30.525 17.252 1.00 66.12 86 ALA A O 1
#

Nearest PDB structures (foldseek):
  6omr-assembly1_B  TM=6.408E-01  e=2.681E-01  Streptomyces platensis

pLDDT: mean 78.34, std 16.17, range [34.31, 94.75]

Organism: NCBI:txid2070367

InterPro domains:
  IPR006680 Amidohydrolase-related [PF04909] (21-71)
  IPR032466 Metal-dependent hydrolase [SSF51556] (21-71)
  IPR052350 Metallo-dependent Lactonases [PTHR43569] (21-72)